Protein AF-A0A6J4THZ9-F1 (afdb_monomer_lite)

Radius of gyration: 35.31 Å; chains: 1; bounding box: 84×74×72 Å

Foldseek 3Di:
DDDDDDDDDDDDDDDDPPDDPPPPPPPDDPQDPQPDDDCLLLDLVNLVVVLVVVLVVVVVQQAAQCLVVVCVVVVHDRDPVSRRHGNCNVVVPDSVNSVVVSVVVSVVSNVVSVVVVVCSVVVSVVVRVVVVVVVVVVVPDPDPPDDDD

pLDDT: mean 72.69, std 16.81, range [36.38, 94.94]

Secondary structure (DSSP, 8-state):
----------------------------PPPPPP----GGGT-HHHHHHHHHHHHHHHHHHHT-B-HHHHHHHTT-PPPTTGGG-BHHHHH---HHHHHHHHHHHHHHHHHHHHHHHHHHHHHHHHHHHHHHHHHHHHHTSPPTT----

Organism: NCBI:txid158754

Structure (mmCIF, N/CA/C/O backbone):
data_AF-A0A6J4THZ9-F1
#
_entry.id   AF-A0A6J4THZ9-F1
#
loop_
_atom_site.group_PDB
_atom_site.id
_atom_site.type_symbol
_atom_site.label_atom_id
_atom_site.label_alt_id
_atom_site.label_comp_id
_atom_site.label_asym_id
_atom_site.label_entity_id
_atom_site.label_seq_id
_atom_site.pdbx_PDB_ins_code
_atom_site.Cartn_x
_atom_site.Cartn_y
_atom_site.Cartn_z
_atom_site.occupancy
_atom_site.B_iso_or_equiv
_atom_site.auth_seq_id
_atom_site.auth_comp_id
_atom_site.auth_asym_id
_atom_site.auth_atom_id
_atom_site.pdbx_PDB_model_num
ATOM 1 N N . MET A 1 1 ? 51.337 52.810 -33.928 1.00 36.81 1 MET A N 1
ATOM 2 C CA . MET A 1 1 ? 52.223 51.890 -33.181 1.00 36.81 1 MET A CA 1
ATOM 3 C C . MET A 1 1 ? 52.746 50.859 -34.167 1.00 36.81 1 MET A C 1
ATOM 5 O O . MET A 1 1 ? 51.969 50.376 -34.978 1.00 36.81 1 MET A O 1
ATOM 9 N N . ARG A 1 2 ? 54.067 50.670 -34.204 1.00 36.38 2 ARG A N 1
ATOM 10 C CA . ARG A 1 2 ? 54.809 49.953 -35.250 1.00 36.38 2 ARG A CA 1
ATOM 11 C C . ARG A 1 2 ? 55.003 48.484 -34.858 1.00 36.38 2 ARG A C 1
ATOM 13 O O . ARG A 1 2 ? 55.348 48.213 -33.714 1.00 36.38 2 ARG A O 1
ATOM 20 N N . LEU A 1 3 ? 54.806 47.585 -35.824 1.00 46.31 3 LEU A N 1
ATOM 21 C CA . LEU A 1 3 ? 55.308 46.205 -35.817 1.00 46.31 3 LEU A CA 1
ATOM 22 C C . LEU A 1 3 ? 56.843 46.201 -35.682 1.00 46.31 3 LEU A C 1
ATOM 24 O O . LEU A 1 3 ? 57.491 47.147 -36.140 1.00 46.31 3 LEU A O 1
ATOM 28 N N . PRO A 1 4 ? 57.430 45.114 -35.157 1.00 54.31 4 PRO A N 1
ATOM 29 C CA . PRO A 1 4 ? 58.198 44.291 -36.085 1.00 54.31 4 PRO A CA 1
ATOM 30 C C . PRO A 1 4 ? 58.064 42.779 -35.873 1.00 54.31 4 PRO A C 1
ATOM 32 O O . PRO A 1 4 ? 57.889 42.258 -34.776 1.00 54.31 4 PRO A O 1
ATOM 35 N N . LEU A 1 5 ? 58.190 42.115 -37.014 1.00 46.44 5 LEU A N 1
ATOM 36 C CA . LEU A 1 5 ? 58.203 40.692 -37.286 1.00 46.44 5 LEU A CA 1
ATOM 37 C C . LEU A 1 5 ? 59.664 40.314 -37.598 1.00 46.44 5 LEU A C 1
ATOM 39 O O . LEU A 1 5 ? 60.273 40.940 -38.461 1.00 46.44 5 LEU A O 1
ATOM 43 N N . VAL A 1 6 ? 60.216 39.323 -36.896 1.00 46.75 6 VAL A N 1
ATOM 44 C CA . VAL A 1 6 ? 61.491 38.628 -37.191 1.00 46.75 6 VAL A CA 1
ATOM 45 C C . VAL A 1 6 ? 61.243 37.167 -36.792 1.00 46.75 6 VAL A C 1
ATOM 47 O O . VAL A 1 6 ? 61.077 36.880 -35.615 1.00 46.75 6 VAL A O 1
ATOM 50 N N . ILE A 1 7 ? 60.796 36.290 -37.692 1.00 47.09 7 ILE A N 1
ATOM 51 C CA . ILE A 1 7 ? 61.547 35.487 -38.677 1.00 47.09 7 ILE A CA 1
ATOM 52 C C . ILE A 1 7 ? 62.666 34.620 -38.069 1.00 47.09 7 ILE A C 1
ATOM 54 O O . ILE A 1 7 ? 63.735 35.104 -37.725 1.00 47.09 7 ILE A O 1
ATOM 58 N N . ALA A 1 8 ? 62.375 33.314 -38.107 1.00 42.91 8 ALA A N 1
ATOM 59 C CA . ALA A 1 8 ? 63.251 32.164 -38.344 1.00 42.91 8 ALA A CA 1
ATOM 60 C C . ALA A 1 8 ? 64.270 31.732 -37.274 1.00 42.91 8 ALA A C 1
ATOM 62 O O . ALA A 1 8 ? 65.376 32.249 -37.185 1.00 42.91 8 ALA A O 1
ATOM 63 N N . ALA A 1 9 ? 63.969 30.589 -36.653 1.00 40.38 9 ALA A N 1
ATOM 64 C CA . ALA A 1 9 ? 64.942 29.507 -36.543 1.00 40.38 9 ALA A CA 1
ATOM 65 C C . ALA A 1 9 ? 64.224 28.172 -36.781 1.00 40.38 9 ALA A C 1
ATOM 67 O O . ALA A 1 9 ? 63.409 27.702 -35.992 1.00 40.38 9 ALA A O 1
ATOM 68 N N . LEU A 1 10 ? 64.506 27.634 -37.958 1.00 44.91 10 LEU A N 1
ATOM 69 C CA . LEU A 1 10 ? 64.090 26.358 -38.501 1.00 44.91 10 LEU A CA 1
ATOM 70 C C . LEU A 1 10 ? 65.121 25.312 -38.043 1.00 44.91 10 LEU A C 1
ATOM 72 O O . LEU A 1 10 ? 66.286 25.472 -38.385 1.00 44.91 10 LEU A O 1
ATOM 76 N N . ALA A 1 11 ? 64.725 24.281 -37.293 1.00 40.34 11 ALA A N 1
ATOM 77 C CA . ALA A 1 11 ? 65.426 22.987 -37.180 1.00 40.34 11 ALA A CA 1
ATOM 78 C C . ALA A 1 11 ? 64.633 22.096 -36.204 1.00 40.34 11 ALA A C 1
ATOM 80 O O . ALA A 1 11 ? 64.637 22.331 -35.005 1.00 40.34 11 ALA A O 1
ATOM 81 N N . ALA A 1 12 ? 63.739 21.237 -36.685 1.00 41.22 12 ALA A N 1
ATOM 82 C CA . ALA A 1 12 ? 64.025 19.904 -37.217 1.00 41.22 12 ALA A CA 1
ATOM 83 C C . ALA A 1 12 ? 63.916 18.826 -36.127 1.00 41.22 12 ALA A C 1
ATOM 85 O O . ALA A 1 12 ? 64.531 18.932 -35.073 1.00 41.22 12 ALA A O 1
ATOM 86 N N . THR A 1 13 ? 63.216 17.745 -36.496 1.00 42.78 13 THR A N 1
ATOM 87 C CA . THR A 1 13 ? 63.167 16.425 -35.836 1.00 42.78 13 THR A CA 1
ATOM 88 C C . THR A 1 13 ? 62.265 16.368 -34.584 1.00 42.78 13 THR A C 1
ATOM 90 O O . THR A 1 13 ? 62.334 17.232 -33.731 1.00 42.78 13 THR A O 1
ATOM 93 N N . ALA A 1 14 ? 61.344 15.425 -34.387 1.00 40.88 14 ALA A N 1
ATOM 94 C CA . ALA A 1 14 ? 61.079 14.164 -35.058 1.00 40.88 14 ALA A CA 1
ATOM 95 C C . ALA A 1 14 ? 59.650 13.673 -34.735 1.00 40.88 14 ALA A C 1
ATOM 97 O O . ALA A 1 14 ? 59.131 13.910 -33.650 1.00 40.88 14 ALA A O 1
ATOM 98 N N . ALA A 1 15 ? 59.097 12.907 -35.678 1.00 38.84 15 ALA A N 1
ATOM 99 C CA . ALA A 1 15 ? 58.194 11.779 -35.455 1.00 38.84 15 ALA A CA 1
ATOM 100 C C . ALA A 1 15 ? 56.813 12.057 -34.835 1.00 38.84 15 ALA A C 1
ATOM 102 O O . ALA A 1 15 ? 56.565 11.870 -33.648 1.00 38.84 15 ALA A O 1
ATOM 103 N N . SER A 1 16 ? 55.852 12.328 -35.714 1.00 47.38 16 SER A N 1
ATOM 104 C CA . SER A 1 16 ? 54.488 11.834 -35.537 1.00 47.38 16 SER A CA 1
ATOM 105 C C . SER A 1 16 ? 54.490 10.301 -35.632 1.00 47.38 16 SER A C 1
ATOM 107 O O . SER A 1 16 ? 54.905 9.783 -36.670 1.00 47.38 16 SER A O 1
ATOM 109 N N . PRO A 1 17 ? 53.951 9.548 -34.661 1.00 54.34 17 PRO A N 1
ATOM 110 C CA . PRO A 1 17 ? 53.304 8.293 -34.968 1.00 54.34 17 PRO A CA 1
ATOM 111 C C . PRO A 1 17 ? 51.830 8.616 -35.219 1.00 54.34 17 PRO A C 1
ATOM 113 O O . PRO A 1 17 ? 50.983 8.557 -34.333 1.00 54.34 17 PRO A O 1
ATOM 116 N N . ALA A 1 18 ? 51.530 8.996 -36.457 1.00 51.59 18 ALA A N 1
ATOM 117 C CA . ALA A 1 18 ? 50.259 8.618 -37.043 1.00 51.59 18 ALA A CA 1
ATOM 118 C C . ALA A 1 18 ? 50.463 7.190 -37.548 1.00 51.59 18 ALA A C 1
ATOM 120 O O . ALA A 1 18 ? 51.158 7.017 -38.540 1.00 51.59 18 ALA A O 1
ATOM 121 N N . LEU A 1 19 ? 49.960 6.195 -36.813 1.00 45.38 19 LEU A N 1
ATOM 122 C CA . LEU A 1 19 ? 49.557 4.862 -37.282 1.00 45.38 19 LEU A CA 1
ATOM 123 C C . LEU A 1 19 ? 49.113 4.039 -36.062 1.00 45.38 19 LEU A C 1
ATOM 125 O O . LEU A 1 19 ? 49.766 4.064 -35.026 1.00 45.38 19 LEU A O 1
ATOM 129 N N . ALA A 1 20 ? 48.013 3.302 -36.230 1.00 38.75 20 ALA A N 1
ATOM 130 C CA . ALA A 1 20 ? 47.393 2.372 -35.278 1.00 38.75 20 ALA A CA 1
ATOM 131 C C . ALA A 1 20 ? 46.280 2.912 -34.353 1.00 38.75 20 ALA A C 1
ATOM 133 O O . ALA A 1 20 ? 46.107 2.435 -33.236 1.00 38.75 20 ALA A O 1
ATOM 134 N N . GLN A 1 21 ? 45.382 3.763 -34.865 1.00 45.62 21 GLN A N 1
ATOM 135 C CA . GLN A 1 21 ? 43.957 3.536 -34.568 1.00 45.62 21 GLN A CA 1
ATOM 136 C C . GLN A 1 21 ? 43.502 2.318 -35.376 1.00 45.62 21 GLN A C 1
ATOM 138 O O . GLN A 1 21 ? 42.886 2.431 -36.433 1.00 45.62 21 GLN A O 1
ATOM 143 N N . GLN A 1 22 ? 43.864 1.133 -34.894 1.00 43.78 22 GLN A N 1
ATOM 144 C CA . GLN A 1 22 ? 43.267 -0.108 -35.352 1.00 43.78 22 GLN A CA 1
ATOM 145 C C . GLN A 1 22 ? 41.846 -0.113 -34.785 1.00 43.78 22 GLN A C 1
ATOM 147 O O . GLN A 1 22 ? 41.610 -0.519 -33.650 1.00 43.78 22 GLN A O 1
ATOM 152 N N . GLN A 1 23 ? 40.911 0.451 -35.553 1.00 46.38 23 GLN A N 1
ATOM 153 C CA . GLN A 1 23 ? 39.477 0.303 -35.340 1.00 46.38 23 GLN A CA 1
ATOM 154 C C . GLN A 1 23 ? 39.152 -1.190 -35.448 1.00 46.38 23 GLN A C 1
ATOM 156 O O . GLN A 1 23 ? 38.786 -1.694 -36.506 1.00 46.38 23 GLN A O 1
ATOM 161 N N . GLN A 1 24 ? 39.337 -1.924 -34.353 1.00 46.66 24 GLN A N 1
ATOM 162 C CA . GLN A 1 24 ? 38.738 -3.236 -34.184 1.00 46.66 24 GLN A CA 1
ATOM 163 C C . GLN A 1 24 ? 37.235 -2.999 -34.102 1.00 46.66 24 GLN A C 1
ATOM 165 O O . GLN A 1 24 ? 36.707 -2.595 -33.068 1.00 46.66 24 GLN A O 1
ATOM 170 N N . GLN A 1 25 ? 36.564 -3.184 -35.239 1.00 47.97 25 GLN A N 1
ATOM 171 C CA . GLN A 1 25 ? 35.122 -3.361 -35.285 1.00 47.97 25 GLN A CA 1
ATOM 172 C C . GLN A 1 25 ? 34.767 -4.424 -34.240 1.00 47.97 25 GLN A C 1
ATOM 174 O O . GLN A 1 25 ? 35.272 -5.548 -34.336 1.00 47.97 25 GLN A O 1
ATOM 179 N N . PRO A 1 26 ? 33.965 -4.092 -33.215 1.00 52.38 26 PRO A N 1
ATOM 180 C CA . PRO A 1 26 ? 33.537 -5.088 -32.257 1.00 52.38 26 PRO A CA 1
ATOM 181 C C . PRO A 1 26 ? 32.686 -6.109 -33.010 1.00 52.38 26 PRO A C 1
ATOM 183 O O . PRO A 1 26 ? 31.610 -5.794 -33.518 1.00 52.38 26 PRO A O 1
ATOM 186 N N . VAL A 1 27 ? 33.196 -7.336 -33.115 1.00 52.72 27 VAL A N 1
ATOM 187 C CA . VAL A 1 27 ? 32.392 -8.510 -33.452 1.00 52.72 27 VAL A CA 1
ATOM 188 C C . VAL A 1 27 ? 31.295 -8.596 -32.397 1.00 52.72 27 VAL A C 1
ATOM 190 O O . VAL A 1 27 ? 31.566 -8.834 -31.222 1.00 52.72 27 VAL A O 1
ATOM 193 N N . ALA A 1 28 ? 30.068 -8.291 -32.815 1.00 48.06 28 ALA A N 1
ATOM 194 C CA . ALA A 1 28 ? 28.895 -8.289 -31.961 1.00 48.06 28 ALA A CA 1
ATOM 195 C C . ALA A 1 28 ? 28.615 -9.720 -31.487 1.00 48.06 28 ALA A C 1
ATOM 197 O O . ALA A 1 28 ? 28.071 -10.537 -32.228 1.00 48.06 28 ALA A O 1
ATOM 198 N N . SER A 1 29 ? 28.980 -10.026 -30.244 1.00 54.59 29 SER A N 1
ATOM 199 C CA . SER A 1 29 ? 28.387 -11.158 -29.538 1.00 54.59 29 SER A CA 1
ATOM 200 C C . SER A 1 29 ? 26.877 -10.905 -29.430 1.00 54.59 29 SER A C 1
ATOM 202 O O . SER A 1 29 ? 26.486 -9.779 -29.107 1.00 54.59 29 SER A O 1
ATOM 204 N N . PRO A 1 30 ? 26.011 -11.894 -29.716 1.00 50.16 30 PRO A N 1
ATOM 205 C CA . PRO A 1 30 ? 24.570 -11.701 -29.632 1.00 50.16 30 PRO A CA 1
ATOM 206 C C . PRO A 1 30 ? 24.203 -11.280 -28.207 1.00 50.16 30 PRO A C 1
ATOM 208 O O . PRO A 1 30 ? 24.491 -11.988 -27.242 1.00 50.16 30 PRO A O 1
ATOM 211 N N . ALA A 1 31 ? 23.610 -10.091 -28.082 1.00 58.88 31 ALA A N 1
ATOM 212 C CA . ALA A 1 31 ? 23.150 -9.566 -26.807 1.00 58.88 31 ALA A CA 1
ATOM 213 C C . ALA A 1 31 ? 22.145 -10.553 -26.181 1.00 58.88 31 ALA A C 1
ATOM 215 O O . ALA A 1 31 ? 21.258 -11.035 -26.895 1.00 58.88 31 ALA A O 1
ATOM 216 N N . PRO A 1 32 ? 22.232 -10.844 -24.868 1.00 56.72 32 PRO A N 1
ATOM 217 C CA . PRO A 1 32 ? 21.173 -11.559 -24.171 1.00 56.72 32 PRO A CA 1
ATOM 218 C C . PRO A 1 32 ? 19.854 -10.819 -24.396 1.00 56.72 32 PRO A C 1
ATOM 220 O O . PRO A 1 32 ? 19.797 -9.594 -24.244 1.00 56.72 32 PRO A O 1
ATOM 223 N N . ALA A 1 33 ? 18.808 -11.547 -24.792 1.00 58.41 33 ALA A N 1
ATOM 224 C CA . ALA A 1 33 ? 17.485 -10.969 -24.982 1.00 58.41 33 ALA A CA 1
ATOM 225 C C . ALA A 1 33 ? 17.080 -10.218 -23.706 1.00 58.41 33 ALA A C 1
ATOM 227 O O . ALA A 1 33 ? 17.164 -10.766 -22.604 1.00 58.41 33 ALA A O 1
ATOM 228 N N . ALA A 1 34 ? 16.687 -8.949 -23.852 1.00 58.91 34 ALA A N 1
ATOM 229 C CA . ALA A 1 34 ? 16.207 -8.160 -22.727 1.00 58.91 34 ALA A CA 1
ATOM 230 C C . ALA A 1 34 ? 15.077 -8.935 -22.025 1.00 58.91 34 ALA A C 1
ATOM 232 O O . ALA A 1 34 ? 14.216 -9.472 -22.730 1.00 58.91 34 ALA A O 1
ATOM 233 N N . PRO A 1 35 ? 15.056 -9.004 -20.679 1.00 57.94 35 PRO A N 1
ATOM 234 C CA . PRO A 1 35 ? 13.950 -9.611 -19.957 1.00 57.94 35 PRO A CA 1
ATOM 235 C C . PRO A 1 35 ? 12.659 -8.923 -20.397 1.00 57.94 35 PRO A C 1
ATOM 237 O O . PRO A 1 35 ? 12.460 -7.732 -20.152 1.00 57.94 35 PRO A O 1
ATOM 240 N N . GLN A 1 36 ? 11.815 -9.655 -21.116 1.00 58.22 36 GLN A N 1
ATOM 241 C CA . GLN A 1 36 ? 10.495 -9.181 -21.489 1.00 58.22 36 GLN A CA 1
ATOM 242 C C . GLN A 1 36 ? 9.650 -9.277 -20.225 1.00 58.22 36 GLN A C 1
ATOM 244 O O . GLN A 1 36 ? 9.430 -10.371 -19.705 1.00 58.22 36 GLN A O 1
ATOM 249 N N . LEU A 1 37 ? 9.241 -8.127 -19.684 1.00 59.75 37 LEU A N 1
ATOM 250 C CA . LEU A 1 37 ? 8.240 -8.131 -18.628 1.00 59.75 37 LEU A CA 1
ATOM 251 C C . LEU A 1 37 ? 6.967 -8.791 -19.176 1.00 59.75 37 LEU A C 1
ATOM 253 O O . LEU A 1 37 ? 6.569 -8.467 -20.299 1.00 59.75 37 LEU A O 1
ATOM 257 N N . PRO A 1 38 ? 6.323 -9.668 -18.391 1.00 67.69 38 PRO A N 1
ATOM 258 C CA . PRO A 1 38 ? 5.008 -10.182 -18.722 1.00 67.69 38 PRO A CA 1
ATOM 259 C C . PRO A 1 38 ? 4.055 -9.007 -19.010 1.00 67.69 38 PRO A C 1
ATOM 261 O O . PRO A 1 38 ? 3.990 -8.076 -18.194 1.00 67.69 38 PRO A O 1
ATOM 264 N N . PRO A 1 39 ? 3.352 -8.991 -20.157 1.00 68.88 39 PRO A N 1
ATOM 265 C CA . PRO A 1 39 ? 2.461 -7.891 -20.529 1.00 68.88 39 PRO A CA 1
ATOM 266 C C . PRO A 1 39 ? 1.369 -7.646 -19.479 1.00 68.88 39 PRO A C 1
ATOM 268 O O . PRO A 1 39 ? 0.898 -6.518 -19.325 1.00 68.88 39 PRO A O 1
ATOM 271 N N . GLU A 1 40 ? 1.033 -8.671 -18.697 1.00 69.56 40 GLU A N 1
ATOM 272 C CA . GLU A 1 40 ? 0.071 -8.635 -17.599 1.00 69.56 40 GLU A CA 1
ATOM 273 C C . GLU A 1 40 ? 0.459 -7.618 -16.519 1.00 69.56 40 GLU A C 1
ATOM 275 O O . GLU A 1 40 ? -0.426 -7.021 -15.913 1.00 69.56 40 GLU A O 1
ATOM 280 N N . LEU A 1 41 ? 1.759 -7.365 -16.305 1.00 64.19 41 LEU A N 1
ATOM 281 C CA . LEU A 1 41 ? 2.251 -6.380 -15.328 1.00 64.19 41 LEU A CA 1
ATOM 282 C C . LEU A 1 41 ? 2.121 -4.930 -15.814 1.00 64.19 41 LEU A C 1
ATOM 284 O O . LEU A 1 41 ? 2.315 -3.993 -15.040 1.00 64.19 41 LEU A O 1
ATOM 288 N N . THR A 1 42 ? 1.797 -4.743 -17.091 1.00 69.19 42 THR A N 1
ATOM 289 C CA . THR A 1 42 ? 1.551 -3.432 -17.705 1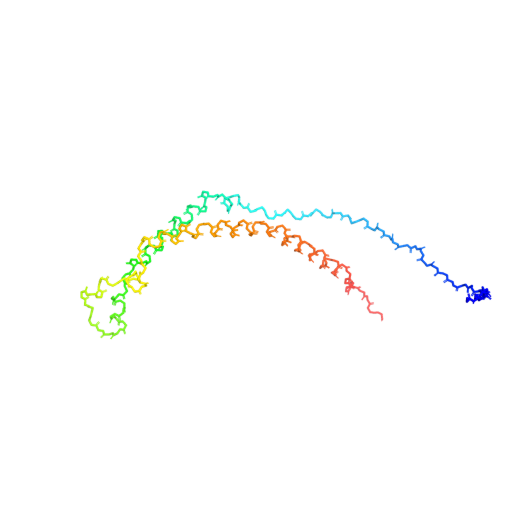.00 69.19 42 THR A CA 1
ATOM 290 C C . THR A 1 42 ? 0.096 -3.226 -18.114 1.00 69.19 42 THR A C 1
ATOM 292 O O . THR A 1 42 ? -0.267 -2.124 -18.525 1.00 69.19 42 THR A O 1
ATOM 295 N N . ASP A 1 43 ? -0.739 -4.262 -17.990 1.00 77.44 43 ASP A N 1
ATOM 296 C CA . ASP A 1 43 ? -2.158 -4.188 -18.317 1.00 77.44 43 ASP A CA 1
ATOM 297 C C . ASP A 1 43 ? -2.910 -3.407 -17.219 1.00 77.44 43 ASP A C 1
ATOM 299 O O . ASP A 1 43 ? -2.891 -3.816 -16.050 1.00 77.44 43 ASP A O 1
ATOM 303 N N . PRO A 1 44 ? -3.600 -2.298 -17.559 1.00 72.19 44 PRO A N 1
ATOM 304 C CA . PRO A 1 44 ? -4.408 -1.550 -16.599 1.00 72.19 44 PRO A CA 1
ATOM 305 C C . PRO A 1 44 ? -5.464 -2.416 -15.899 1.00 72.19 44 PRO A C 1
ATOM 307 O O . PRO A 1 44 ? -5.752 -2.183 -14.728 1.00 72.19 44 PRO A O 1
ATOM 310 N N . ARG A 1 45 ? -5.999 -3.451 -16.559 1.00 82.19 45 ARG A N 1
ATOM 311 C CA . ARG A 1 45 ? -7.001 -4.346 -15.956 1.00 82.19 45 ARG A CA 1
ATOM 312 C C . ARG A 1 45 ? -6.424 -5.178 -14.816 1.00 82.19 45 ARG A C 1
ATOM 314 O O . ARG A 1 45 ? -7.095 -5.380 -13.805 1.00 82.19 45 ARG A O 1
ATOM 321 N N . THR A 1 46 ? -5.187 -5.647 -14.962 1.00 79.62 46 THR A N 1
ATOM 322 C CA . THR A 1 46 ? -4.493 -6.399 -13.911 1.00 79.62 46 THR A CA 1
ATOM 323 C C . THR A 1 46 ? -4.199 -5.500 -12.716 1.00 79.62 46 THR A C 1
ATOM 325 O O . THR A 1 46 ? -4.391 -5.916 -11.575 1.00 79.62 46 THR A O 1
ATOM 328 N N . LEU A 1 47 ? -3.791 -4.251 -12.967 1.00 76.56 47 LEU A N 1
ATOM 329 C CA . LEU A 1 47 ? -3.553 -3.259 -11.916 1.00 76.56 47 LEU A CA 1
ATOM 330 C C . LEU A 1 47 ? -4.840 -2.912 -11.153 1.00 76.56 47 LEU A C 1
ATOM 332 O O . LEU A 1 47 ? -4.819 -2.847 -9.923 1.00 76.56 47 LEU A O 1
ATOM 336 N N . ASP A 1 48 ? -5.966 -2.767 -11.854 1.00 79.31 48 ASP A N 1
ATOM 337 C CA . ASP A 1 48 ? -7.275 -2.557 -11.229 1.00 79.31 48 ASP A CA 1
ATOM 338 C C . ASP A 1 48 ? -7.692 -3.744 -10.357 1.00 79.31 48 ASP A C 1
ATOM 340 O O . ASP A 1 48 ? -8.136 -3.554 -9.221 1.00 79.31 48 ASP A O 1
ATOM 344 N N . ALA A 1 49 ? -7.514 -4.972 -10.853 1.00 82.38 49 ALA A N 1
ATOM 345 C CA . ALA A 1 49 ? -7.797 -6.180 -10.085 1.00 82.38 49 ALA A CA 1
ATOM 346 C C . ALA A 1 49 ? -6.943 -6.250 -8.808 1.00 82.38 49 ALA A C 1
ATOM 348 O O . ALA A 1 49 ? -7.465 -6.553 -7.734 1.00 82.38 49 ALA A O 1
ATOM 349 N N . LEU A 1 50 ? -5.658 -5.899 -8.902 1.00 79.62 50 LEU A N 1
ATOM 350 C CA . LEU A 1 50 ? -4.744 -5.835 -7.761 1.00 79.62 50 LEU A CA 1
ATOM 351 C C . LEU A 1 50 ? -5.188 -4.794 -6.731 1.00 79.62 50 LEU A C 1
ATOM 353 O O . LEU A 1 50 ? -5.221 -5.089 -5.538 1.00 79.62 50 LEU A O 1
ATOM 357 N N . GLY A 1 51 ? -5.582 -3.603 -7.190 1.00 79.25 51 GLY A N 1
ATOM 358 C CA . GLY A 1 51 ? -6.129 -2.560 -6.325 1.00 79.25 51 GLY A CA 1
ATOM 359 C C . GLY A 1 51 ? -7.404 -3.011 -5.610 1.00 79.25 51 GLY A C 1
ATOM 360 O O . GLY A 1 51 ? -7.551 -2.786 -4.411 1.00 79.25 51 GLY A O 1
ATOM 361 N N . ASN A 1 52 ? -8.295 -3.718 -6.309 1.00 83.88 52 ASN A N 1
ATOM 362 C CA . ASN A 1 52 ? -9.528 -4.241 -5.719 1.00 83.88 52 ASN A CA 1
ATOM 363 C C . ASN A 1 52 ? -9.243 -5.311 -4.654 1.00 83.88 52 ASN A C 1
ATOM 365 O O . ASN A 1 52 ? -9.823 -5.267 -3.570 1.00 83.88 52 ASN A O 1
ATOM 369 N N . VAL A 1 53 ? -8.320 -6.241 -4.926 1.00 85.75 53 VAL A N 1
ATOM 370 C CA . VAL A 1 53 ? -7.890 -7.251 -3.944 1.00 85.75 53 VAL A CA 1
ATOM 371 C C . VAL A 1 53 ? -7.257 -6.581 -2.726 1.00 85.75 53 VAL A C 1
ATOM 373 O O . VAL A 1 53 ? -7.621 -6.901 -1.595 1.00 85.75 53 VAL A O 1
ATOM 376 N N . ALA A 1 54 ? -6.362 -5.613 -2.940 1.00 82.81 54 ALA A N 1
ATOM 377 C CA . ALA A 1 54 ? -5.745 -4.852 -1.860 1.00 82.81 54 ALA A CA 1
ATOM 378 C C . ALA A 1 54 ? -6.793 -4.117 -1.007 1.00 82.81 54 ALA A C 1
ATOM 380 O O . ALA A 1 54 ? -6.710 -4.151 0.219 1.00 82.81 54 ALA A O 1
ATOM 381 N N . GLY A 1 55 ? -7.815 -3.527 -1.635 1.00 84.38 55 GLY A N 1
ATOM 382 C CA . GLY A 1 55 ? -8.928 -2.887 -0.933 1.00 84.38 55 GLY A CA 1
ATOM 383 C C . GLY A 1 55 ? -9.728 -3.859 -0.063 1.00 84.38 55 GLY A C 1
ATOM 384 O O . GLY A 1 55 ? -10.034 -3.547 1.089 1.00 84.38 55 GLY A O 1
ATOM 385 N N . VAL A 1 56 ? -10.015 -5.065 -0.565 1.00 87.81 56 VAL A N 1
ATOM 386 C CA . VAL A 1 56 ? -10.706 -6.112 0.209 1.00 87.81 56 VAL A CA 1
ATOM 387 C C . VAL A 1 56 ? -9.868 -6.553 1.410 1.00 87.81 56 VAL A C 1
ATOM 389 O O . VAL A 1 56 ? -10.392 -6.638 2.521 1.00 87.81 56 VAL A O 1
ATOM 392 N N . LEU A 1 57 ? -8.569 -6.786 1.211 1.00 86.88 57 LEU A N 1
ATOM 393 C CA . LEU A 1 57 ? -7.656 -7.170 2.290 1.00 86.88 57 LEU A CA 1
ATOM 394 C C . LEU A 1 57 ? -7.545 -6.070 3.349 1.00 86.88 57 LEU A C 1
ATOM 396 O O . LEU A 1 57 ? -7.672 -6.347 4.539 1.00 86.88 57 LEU A O 1
ATOM 400 N N . ALA A 1 58 ? -7.376 -4.817 2.930 1.00 85.06 58 ALA A N 1
ATOM 401 C CA . ALA A 1 58 ? -7.306 -3.687 3.845 1.00 85.06 58 ALA A CA 1
ATOM 402 C C . ALA A 1 58 ? -8.605 -3.527 4.651 1.00 85.06 58 ALA A C 1
ATOM 404 O O . ALA A 1 58 ? -8.559 -3.319 5.862 1.00 85.06 58 ALA A O 1
ATOM 405 N N . ARG A 1 59 ? -9.772 -3.712 4.020 1.00 87.38 59 ARG A N 1
ATOM 406 C CA . ARG A 1 59 ? -11.060 -3.685 4.725 1.00 87.38 59 ARG A CA 1
ATOM 407 C C . ARG A 1 59 ? -11.169 -4.814 5.750 1.00 87.38 59 ARG A C 1
ATOM 409 O O . ARG A 1 59 ? -11.636 -4.566 6.858 1.00 87.38 59 ARG A O 1
ATOM 416 N N . ALA A 1 60 ? -10.715 -6.020 5.410 1.00 89.12 60 ALA A N 1
ATOM 417 C CA . ALA A 1 60 ? -10.698 -7.144 6.343 1.00 89.12 60 ALA A CA 1
ATOM 418 C C . ALA A 1 60 ? -9.814 -6.852 7.570 1.00 89.12 60 ALA A C 1
ATOM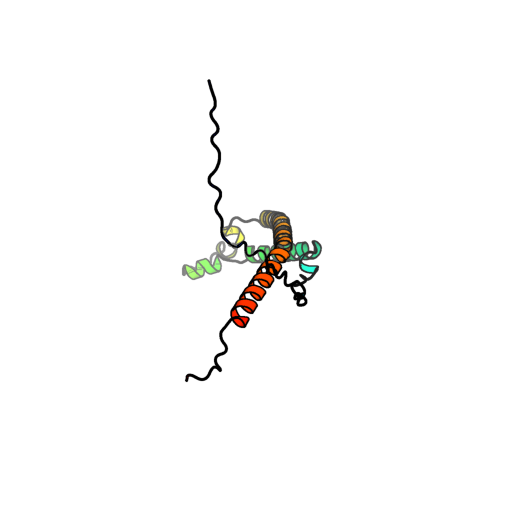 420 O O . ALA A 1 60 ? -10.227 -7.110 8.700 1.00 89.12 60 ALA A O 1
ATOM 421 N N . LEU A 1 61 ? -8.642 -6.242 7.365 1.00 89.12 61 LEU A N 1
ATOM 422 C CA . LEU A 1 61 ? -7.753 -5.835 8.457 1.00 89.12 61 LEU A CA 1
ATOM 423 C C . LEU A 1 61 ? -8.391 -4.776 9.362 1.00 89.12 61 LEU A C 1
ATOM 425 O O . LEU A 1 61 ? -8.302 -4.883 10.581 1.00 89.12 61 LEU A O 1
ATOM 429 N N . LEU A 1 62 ? -9.089 -3.794 8.785 1.00 89.62 62 LEU A N 1
ATOM 430 C CA . LEU A 1 62 ? -9.796 -2.767 9.554 1.00 89.62 62 LEU A CA 1
ATOM 431 C C . LEU A 1 62 ? -10.906 -3.344 10.448 1.00 89.62 62 LEU A C 1
ATOM 433 O O . LEU A 1 62 ? -11.196 -2.781 11.502 1.00 89.62 62 LEU A O 1
ATOM 437 N N . THR A 1 63 ? -11.502 -4.474 10.063 1.00 89.69 63 THR A N 1
ATOM 438 C CA . THR A 1 63 ? -12.547 -5.148 10.851 1.00 89.69 63 THR A CA 1
ATOM 439 C C . THR A 1 63 ? -12.021 -6.072 11.948 1.00 89.69 63 THR A C 1
ATOM 441 O O . THR A 1 63 ? -12.827 -6.635 12.688 1.00 89.69 63 THR A O 1
ATOM 444 N N . LEU A 1 64 ? -10.701 -6.247 12.076 1.00 90.62 64 LEU A N 1
ATOM 445 C CA . LEU A 1 64 ? -10.142 -7.115 13.110 1.00 90.62 64 LEU A CA 1
ATOM 446 C C . LEU A 1 64 ? -10.451 -6.556 14.511 1.00 90.62 64 LEU A C 1
ATOM 448 O O . LEU A 1 64 ? -10.173 -5.377 14.759 1.00 90.62 64 LEU A O 1
ATOM 452 N N . PRO A 1 65 ? -11.013 -7.372 15.424 1.00 90.06 65 PRO A N 1
ATOM 453 C CA . PRO A 1 65 ? -11.255 -6.962 16.799 1.00 90.06 65 PRO A CA 1
ATOM 454 C C . PRO A 1 65 ? -9.925 -6.877 17.550 1.00 90.06 65 PRO A C 1
ATOM 456 O O . PRO A 1 65 ? -9.155 -7.836 17.575 1.00 90.06 65 PRO A O 1
ATOM 459 N N . VAL A 1 66 ? -9.657 -5.726 18.162 1.00 93.56 66 VAL A N 1
ATOM 460 C CA . VAL A 1 66 ? -8.409 -5.479 18.910 1.00 93.56 66 VAL A CA 1
ATOM 461 C C . VAL A 1 66 ? -8.643 -5.281 20.399 1.00 93.56 66 VAL A C 1
ATOM 463 O O . VAL A 1 66 ? -7.750 -5.574 21.186 1.00 93.56 66 VAL A O 1
ATOM 466 N N . GLY A 1 67 ? -9.848 -4.884 20.818 1.00 91.56 67 GLY A N 1
ATOM 467 C CA . GLY A 1 67 ? -10.107 -4.614 22.236 1.00 91.56 67 GLY A CA 1
ATOM 468 C C . GLY A 1 67 ? -10.010 -5.851 23.126 1.00 91.56 67 GLY A C 1
ATOM 469 O O . GLY A 1 67 ? -9.561 -5.752 24.263 1.00 91.56 67 GLY A O 1
ATOM 470 N N . GLU A 1 68 ? -10.365 -7.038 22.626 1.00 91.06 68 GLU A N 1
ATOM 471 C CA . GLU A 1 68 ? -10.179 -8.279 23.395 1.00 91.06 68 GLU A CA 1
ATOM 472 C C . GLU A 1 68 ? -8.693 -8.601 23.604 1.00 91.06 68 GLU A C 1
ATOM 474 O O . GLU A 1 68 ? -8.299 -9.061 24.676 1.00 91.06 68 GLU A O 1
ATOM 479 N N . VAL A 1 69 ? -7.864 -8.313 22.594 1.00 91.62 69 VAL A N 1
ATOM 480 C CA . VAL A 1 69 ? -6.409 -8.499 22.653 1.00 91.62 69 VAL A CA 1
ATOM 481 C C . VAL A 1 69 ? -5.790 -7.515 23.645 1.00 91.62 69 VAL A C 1
ATOM 483 O O . VAL A 1 69 ? -4.964 -7.910 24.463 1.00 91.62 69 VAL A O 1
ATOM 486 N N . GLU A 1 70 ? -6.224 -6.256 23.625 1.00 90.56 70 GLU A N 1
ATOM 487 C CA . GLU A 1 70 ? -5.790 -5.231 24.581 1.00 90.56 70 GLU A CA 1
ATOM 488 C C . GLU A 1 70 ? -6.189 -5.572 26.019 1.00 90.56 70 GLU A C 1
ATOM 490 O O . GLU A 1 70 ? -5.349 -5.538 26.914 1.00 90.56 70 GLU A O 1
ATOM 495 N N . ALA A 1 71 ? -7.440 -5.977 26.255 1.00 92.62 71 ALA A N 1
ATOM 496 C CA . ALA A 1 71 ? -7.899 -6.360 27.588 1.00 92.62 71 ALA A CA 1
ATOM 497 C C . ALA A 1 71 ? -7.121 -7.569 28.142 1.00 92.62 71 ALA A C 1
ATOM 499 O O . ALA A 1 71 ? -6.787 -7.601 29.330 1.00 92.62 71 ALA A O 1
ATOM 500 N N . ALA A 1 72 ? -6.782 -8.536 27.280 1.00 91.62 72 ALA A N 1
ATOM 501 C CA . ALA A 1 72 ? -5.936 -9.669 27.644 1.00 91.62 72 ALA A CA 1
ATOM 502 C C . ALA A 1 72 ? -4.497 -9.238 27.980 1.00 91.62 72 ALA A C 1
ATOM 504 O O . ALA A 1 72 ? -3.933 -9.722 28.961 1.00 91.62 72 ALA A O 1
ATOM 505 N N . LEU A 1 73 ? -3.918 -8.310 27.208 1.00 93.88 73 LEU A N 1
ATOM 506 C CA . LEU A 1 73 ? -2.596 -7.733 27.481 1.00 93.88 73 LEU A CA 1
ATOM 507 C C . LEU A 1 73 ? -2.563 -6.958 28.806 1.00 93.88 73 LEU A C 1
ATOM 509 O O . LEU A 1 73 ? -1.584 -7.038 29.544 1.00 93.88 73 LEU A O 1
ATOM 513 N N . GLU A 1 74 ? -3.640 -6.246 29.129 1.00 94.25 74 GLU A N 1
ATOM 514 C CA . GLU A 1 74 ? -3.801 -5.481 30.372 1.00 94.25 74 GLU A CA 1
ATOM 515 C C . GLU A 1 74 ? -4.211 -6.345 31.578 1.00 94.25 74 GLU A C 1
ATOM 517 O O . GLU A 1 74 ? -4.346 -5.833 32.690 1.00 94.25 74 GLU A O 1
ATOM 522 N N . ASN A 1 75 ? -4.404 -7.654 31.383 1.00 94.75 75 ASN A N 1
ATOM 523 C CA . ASN A 1 75 ? -4.865 -8.596 32.404 1.00 94.75 75 ASN 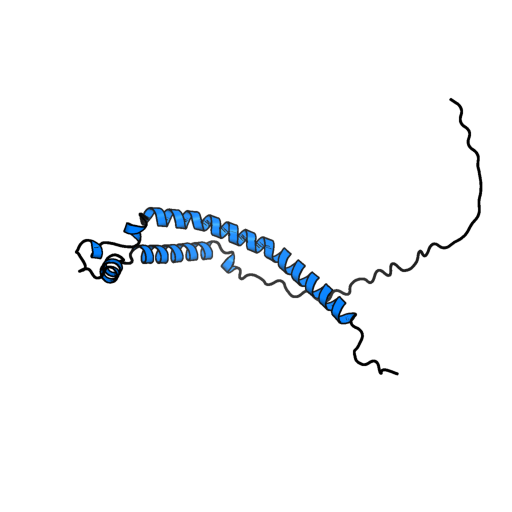A CA 1
ATOM 524 C C . ASN A 1 75 ? -6.169 -8.148 33.101 1.00 94.75 75 ASN A C 1
ATOM 526 O O . ASN A 1 75 ? -6.344 -8.320 34.312 1.00 94.75 75 ASN A O 1
ATOM 530 N N . ARG A 1 76 ? -7.093 -7.559 32.331 1.00 94.94 76 ARG A N 1
ATOM 531 C CA . ARG A 1 76 ? -8.412 -7.112 32.798 1.00 94.94 76 ARG A CA 1
ATOM 532 C C . ARG A 1 76 ? -9.537 -7.910 32.126 1.00 94.94 76 ARG A C 1
ATOM 534 O O . ARG A 1 76 ? -9.353 -8.434 31.029 1.00 94.94 76 ARG A O 1
ATOM 541 N N . PRO A 1 77 ? -10.726 -8.019 32.748 1.00 92.88 77 PRO A N 1
ATOM 542 C CA . PRO A 1 77 ? -11.862 -8.668 32.103 1.00 92.88 77 PRO A CA 1
ATOM 543 C C . PRO A 1 77 ? -12.306 -7.897 30.850 1.00 92.88 77 PRO A C 1
ATOM 545 O O . PRO A 1 77 ? -12.406 -6.669 30.865 1.00 92.88 77 PRO A O 1
ATOM 548 N N . VAL A 1 78 ? -12.616 -8.637 29.782 1.00 94.19 78 VAL A N 1
ATOM 549 C CA . VAL A 1 78 ? -13.133 -8.093 28.516 1.00 94.19 78 VAL A CA 1
ATOM 550 C C . VAL A 1 78 ? -14.521 -7.487 28.731 1.00 94.19 78 VAL A C 1
ATOM 552 O O . VAL A 1 78 ? -15.460 -8.173 29.151 1.00 94.19 78 VAL A O 1
ATOM 555 N N . THR A 1 79 ? -14.679 -6.210 28.390 1.00 93.44 79 THR A N 1
ATOM 556 C CA . THR A 1 79 ? -15.951 -5.482 28.491 1.00 93.44 79 THR A CA 1
ATOM 557 C C . THR A 1 79 ? -16.753 -5.540 27.187 1.00 93.44 79 THR A C 1
ATOM 559 O O . THR A 1 79 ? -16.276 -6.001 26.153 1.00 93.44 79 THR A O 1
ATOM 562 N N . ALA A 1 80 ? -18.008 -5.079 27.209 1.00 92.31 80 ALA A N 1
ATOM 563 C CA . ALA A 1 80 ? -18.826 -4.981 25.995 1.00 92.31 80 ALA A CA 1
ATOM 564 C C . ALA A 1 80 ? -18.293 -3.939 24.992 1.00 92.31 80 ALA A C 1
ATOM 566 O O . ALA A 1 80 ? -18.586 -4.040 23.801 1.00 92.31 80 ALA A O 1
ATOM 567 N N . GLU A 1 81 ? -17.535 -2.951 25.470 1.00 91.25 81 GLU A N 1
ATOM 568 C CA . GLU A 1 81 ? -16.894 -1.932 24.641 1.00 91.25 81 GLU A CA 1
ATOM 569 C C . GLU A 1 81 ? -15.690 -2.513 23.892 1.00 91.25 81 GLU A C 1
ATOM 571 O O . GLU A 1 81 ? -15.603 -2.372 22.674 1.00 91.25 81 GLU A O 1
ATOM 576 N N . ASP A 1 82 ? -14.853 -3.295 24.582 1.00 90.62 82 ASP A N 1
ATOM 577 C CA . ASP A 1 82 ? -13.684 -3.970 23.997 1.00 90.62 82 ASP A CA 1
ATOM 578 C C . ASP A 1 82 ? -14.061 -4.881 22.820 1.00 90.62 82 ASP A C 1
ATOM 580 O O . ASP A 1 82 ? -13.377 -4.914 21.800 1.00 90.62 82 ASP A O 1
ATOM 584 N N . ARG A 1 83 ? -15.208 -5.568 22.912 1.00 89.62 83 ARG A N 1
ATOM 585 C CA . ARG A 1 83 ? -15.713 -6.440 21.832 1.00 89.62 83 ARG A CA 1
ATOM 586 C C . ARG A 1 83 ? -16.133 -5.683 20.575 1.00 89.62 83 ARG A C 1
ATOM 588 O O . ARG A 1 83 ? -16.262 -6.279 19.511 1.00 89.62 83 ARG A O 1
ATOM 595 N N . ARG A 1 84 ? -16.417 -4.384 20.692 1.00 91.38 84 ARG A N 1
ATOM 596 C CA . ARG A 1 84 ? -16.780 -3.515 19.560 1.00 91.38 84 ARG A CA 1
ATOM 597 C C . ARG A 1 84 ? -15.568 -2.782 18.991 1.00 91.38 84 ARG A C 1
ATOM 599 O O . ARG A 1 84 ? -15.676 -2.176 17.926 1.00 91.38 84 ARG A O 1
ATOM 606 N N . LYS A 1 85 ? -14.436 -2.831 19.693 1.00 92.00 85 LYS A N 1
ATOM 607 C CA . LYS A 1 85 ? -13.209 -2.128 19.344 1.00 92.00 85 LYS A CA 1
ATOM 608 C C . LYS A 1 85 ? -12.464 -2.877 18.240 1.00 92.00 85 LYS A C 1
ATOM 610 O O . LYS A 1 85 ? -12.122 -4.052 18.381 1.00 92.00 85 LYS A O 1
ATOM 615 N N . THR A 1 86 ? -12.211 -2.189 17.134 1.00 92.31 86 THR A N 1
ATOM 616 C CA . THR A 1 86 ? -11.566 -2.738 15.932 1.00 92.31 86 THR A CA 1
ATOM 617 C C . THR A 1 86 ? -10.368 -1.888 15.521 1.00 92.31 86 THR A C 1
ATOM 619 O O . THR A 1 86 ? -10.211 -0.757 15.977 1.00 92.31 86 THR A O 1
ATOM 622 N N . VAL A 1 87 ? -9.529 -2.396 14.618 1.00 90.06 87 VAL A N 1
ATOM 623 C CA . VAL A 1 87 ? -8.429 -1.597 14.042 1.00 90.06 87 VAL A CA 1
ATOM 624 C C . VAL A 1 87 ? -8.956 -0.296 13.416 1.00 90.06 87 VAL A C 1
ATOM 626 O O . VAL A 1 87 ? -8.323 0.753 13.539 1.00 90.06 87 VAL A O 1
ATOM 629 N N . ALA A 1 88 ? -10.137 -0.331 12.789 1.00 88.88 88 ALA A N 1
ATOM 630 C CA . ALA A 1 88 ? -10.794 0.857 12.244 1.00 88.88 88 ALA A CA 1
ATOM 631 C C . ALA A 1 88 ? -11.079 1.924 13.307 1.00 88.88 88 ALA A C 1
ATOM 633 O 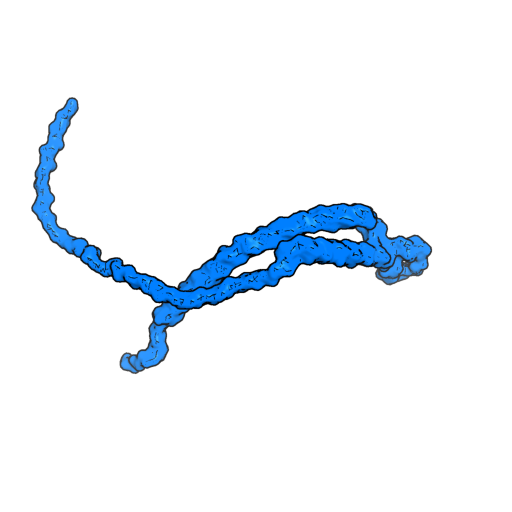O . ALA A 1 88 ? -10.848 3.106 13.061 1.00 88.88 88 ALA A O 1
ATOM 634 N N . SER A 1 89 ? -11.567 1.525 14.488 1.00 87.38 89 SER A N 1
ATOM 635 C CA . SER A 1 89 ? -11.861 2.485 15.558 1.00 87.38 89 SER A CA 1
ATOM 636 C C . SER A 1 89 ? -10.591 3.104 16.139 1.00 87.38 89 SER A C 1
ATOM 638 O O . SER A 1 89 ? -10.605 4.289 16.447 1.00 87.38 89 SER A O 1
ATOM 640 N N . GLU A 1 90 ? -9.493 2.346 16.212 1.00 88.62 90 GLU A N 1
ATOM 641 C CA . GLU A 1 90 ? -8.208 2.850 16.724 1.00 88.62 90 GLU A CA 1
ATOM 642 C C . GLU A 1 90 ? -7.499 3.791 15.762 1.00 88.62 90 GLU A C 1
ATOM 644 O O . GLU A 1 90 ? -6.922 4.800 16.156 1.00 88.62 90 GLU A O 1
ATOM 649 N N . THR A 1 91 ? -7.540 3.465 14.476 1.00 86.81 91 THR A N 1
ATOM 650 C CA . THR A 1 91 ? -6.896 4.280 13.441 1.00 86.81 91 THR A CA 1
ATOM 651 C C . THR A 1 91 ? -7.750 5.477 13.026 1.00 86.81 91 THR A C 1
ATOM 653 O O . THR A 1 91 ? -7.275 6.338 12.288 1.00 86.81 91 THR A O 1
ATOM 656 N N . GLY A 1 92 ? -9.019 5.524 13.450 1.00 85.88 92 GLY A N 1
ATOM 657 C CA . GLY A 1 92 ? -10.013 6.485 12.969 1.00 85.88 92 GLY A CA 1
ATOM 658 C C . GLY A 1 92 ? -10.358 6.317 11.485 1.00 85.88 92 GLY A C 1
ATOM 659 O O . GLY A 1 92 ? -11.113 7.120 10.936 1.00 85.88 92 GLY A O 1
ATOM 660 N N . MET A 1 93 ? -9.819 5.287 10.825 1.00 84.56 93 MET A N 1
ATOM 661 C CA . MET A 1 93 ? -9.969 5.083 9.393 1.00 84.56 93 MET A CA 1
ATOM 662 C C . MET A 1 93 ? -11.332 4.475 9.094 1.00 84.56 93 MET A C 1
ATOM 664 O O . MET A 1 93 ? -11.636 3.344 9.482 1.00 84.56 93 MET A O 1
ATOM 668 N N . ASN A 1 94 ? -12.155 5.212 8.349 1.00 84.81 94 ASN A N 1
ATOM 669 C CA . ASN A 1 94 ? -13.440 4.691 7.906 1.00 84.81 94 ASN A CA 1
ATOM 670 C C . ASN A 1 94 ? -13.325 3.950 6.553 1.00 84.81 94 ASN A C 1
ATOM 672 O O . ASN A 1 94 ? -12.443 4.248 5.742 1.00 84.81 94 ASN A O 1
ATOM 676 N N . PRO A 1 95 ? -14.246 3.014 6.249 1.00 77.94 95 PRO A N 1
ATOM 677 C CA . PRO A 1 95 ? -14.201 2.251 5.000 1.00 77.94 95 PRO A CA 1
ATOM 678 C C . PRO A 1 95 ? -14.268 3.112 3.730 1.00 77.94 95 PRO A C 1
ATOM 680 O O . PRO A 1 95 ? -13.702 2.737 2.712 1.00 77.94 95 PRO A O 1
ATOM 683 N N . ARG A 1 96 ? -14.942 4.270 3.774 1.00 84.19 96 ARG A N 1
ATOM 684 C CA . ARG A 1 96 ? -15.081 5.159 2.606 1.00 84.19 96 ARG A CA 1
ATOM 685 C C . ARG A 1 96 ? -13.792 5.920 2.311 1.00 84.19 96 ARG A C 1
ATOM 687 O O . ARG A 1 96 ? -13.524 6.236 1.158 1.00 84.19 96 ARG A O 1
ATOM 694 N N . GLU A 1 97 ? -13.030 6.266 3.339 1.00 85.81 97 GLU A N 1
ATOM 695 C CA . GLU A 1 97 ? -11.706 6.868 3.214 1.00 85.81 97 GLU A CA 1
ATOM 696 C C . GLU A 1 97 ? -10.712 5.859 2.674 1.00 85.81 97 GLU A C 1
ATOM 698 O O . GLU A 1 97 ? -10.009 6.191 1.726 1.00 85.81 97 GLU A O 1
ATOM 703 N N . LEU A 1 98 ? -10.738 4.623 3.182 1.00 84.19 98 LEU A N 1
ATOM 704 C CA . LEU A 1 98 ? -9.941 3.536 2.627 1.00 84.19 98 LEU A CA 1
ATOM 705 C C . LEU A 1 98 ? -10.227 3.343 1.131 1.00 84.19 98 LEU A C 1
ATOM 707 O O . LEU A 1 98 ? -9.288 3.298 0.343 1.00 84.19 98 LEU A O 1
ATOM 711 N N . ASP A 1 99 ? -11.502 3.294 0.725 1.00 83.50 99 ASP A N 1
ATOM 712 C CA . ASP A 1 99 ? -11.869 3.148 -0.689 1.00 83.50 99 ASP A CA 1
ATOM 713 C C . ASP A 1 99 ? -11.278 4.297 -1.536 1.00 83.50 99 ASP A C 1
ATOM 715 O O . ASP A 1 99 ? -10.695 4.066 -2.593 1.00 83.50 99 ASP A O 1
ATOM 719 N N . ARG A 1 100 ? -11.347 5.547 -1.052 1.00 86.50 100 ARG A N 1
ATOM 720 C CA . ARG A 1 100 ? -10.737 6.701 -1.743 1.00 86.50 100 ARG A CA 1
ATOM 721 C C . ARG A 1 100 ? -9.214 6.611 -1.799 1.00 86.50 100 ARG A C 1
ATOM 723 O O . ARG A 1 100 ? -8.628 7.044 -2.788 1.00 86.50 100 ARG A O 1
ATOM 730 N N . GLU A 1 101 ? -8.580 6.112 -0.745 1.00 83.81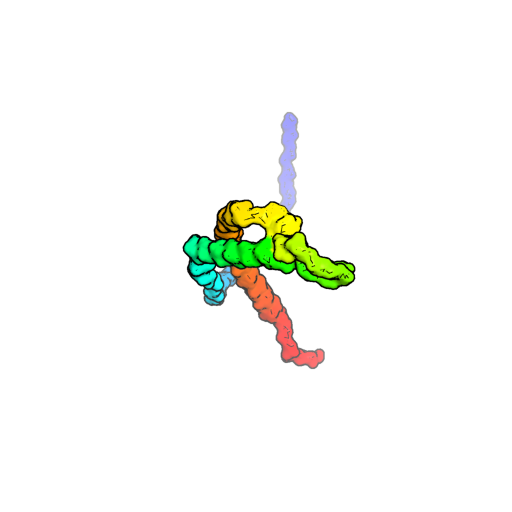 101 GLU A N 1
ATOM 731 C CA . GLU A 1 101 ? -7.127 5.967 -0.664 1.00 83.81 101 GLU A CA 1
ATOM 732 C C . GLU A 1 101 ? -6.632 4.893 -1.638 1.00 83.81 101 GLU A C 1
ATOM 734 O O . GLU A 1 101 ? -5.655 5.110 -2.350 1.00 83.81 101 GLU A O 1
ATOM 739 N N . VAL A 1 102 ? -7.359 3.777 -1.746 1.00 83.19 102 VAL A N 1
ATOM 740 C CA . VAL A 1 102 ? -7.097 2.717 -2.727 1.00 83.19 102 VAL A CA 1
ATOM 741 C C . VAL A 1 102 ? -7.240 3.258 -4.149 1.00 83.19 102 VAL A C 1
ATOM 743 O O . VAL A 1 102 ? -6.337 3.064 -4.961 1.00 83.19 102 VAL A O 1
ATOM 746 N N . GLU A 1 103 ? -8.312 4.000 -4.449 1.00 83.00 103 GLU A N 1
ATOM 747 C CA . GLU A 1 103 ? -8.500 4.614 -5.771 1.00 83.00 103 GLU A CA 1
ATOM 748 C C . GLU A 1 103 ? -7.404 5.637 -6.111 1.00 83.00 103 GLU A C 1
ATOM 750 O O . GLU A 1 103 ? -6.884 5.645 -7.228 1.00 83.00 103 GLU A O 1
ATOM 755 N N . ARG A 1 104 ? -6.973 6.464 -5.147 1.00 83.44 104 ARG A N 1
ATOM 756 C CA . ARG A 1 104 ? -5.815 7.358 -5.341 1.00 83.44 104 ARG A CA 1
ATOM 757 C C . ARG A 1 104 ? -4.520 6.572 -5.551 1.00 83.44 104 ARG A C 1
ATOM 759 O O . ARG A 1 104 ? -3.705 6.940 -6.400 1.00 83.44 104 ARG A O 1
ATOM 766 N N . GLY A 1 105 ? -4.343 5.482 -4.809 1.00 78.38 105 GLY A N 1
ATOM 767 C CA . GLY A 1 105 ? -3.186 4.599 -4.893 1.00 78.38 105 GLY A CA 1
ATOM 768 C C . GLY A 1 105 ? -3.044 3.935 -6.261 1.00 78.38 105 GLY A C 1
ATOM 769 O O . GLY A 1 105 ? -1.926 3.837 -6.763 1.00 78.38 105 GLY A O 1
ATOM 770 N N . LYS A 1 106 ? -4.151 3.559 -6.917 1.00 75.56 106 LYS A N 1
ATOM 771 C CA . LYS A 1 106 ? -4.135 2.941 -8.259 1.00 75.56 106 LYS A CA 1
ATOM 772 C C . LYS A 1 106 ? -3.377 3.785 -9.283 1.00 75.56 106 LYS A C 1
ATOM 774 O O . LYS A 1 106 ? -2.546 3.260 -10.023 1.00 75.56 106 LYS A O 1
ATOM 779 N N . VAL A 1 107 ? -3.597 5.101 -9.284 1.00 77.62 107 VAL A N 1
ATOM 780 C CA . VAL A 1 107 ? -2.902 6.024 -10.194 1.00 77.62 107 VAL A CA 1
ATOM 781 C C . VAL A 1 107 ? -1.402 6.062 -9.898 1.00 77.62 107 VAL A C 1
ATOM 783 O O . VAL A 1 107 ? -0.591 5.977 -10.820 1.00 77.62 107 VAL A O 1
ATOM 786 N N . ALA A 1 108 ? -1.023 6.140 -8.621 1.00 78.06 108 ALA A N 1
ATOM 787 C CA . ALA A 1 108 ? 0.379 6.149 -8.211 1.00 78.06 108 ALA A CA 1
ATOM 788 C C . ALA A 1 108 ? 1.092 4.831 -8.565 1.00 78.06 108 ALA A C 1
ATOM 790 O O . ALA A 1 108 ? 2.215 4.851 -9.069 1.00 78.06 108 ALA A O 1
ATOM 79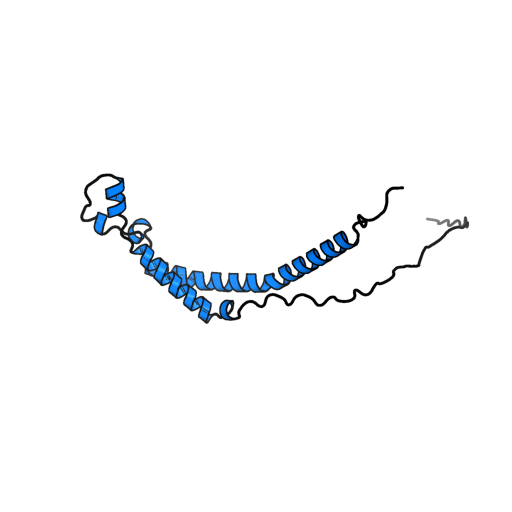1 N N . VAL A 1 109 ? 0.424 3.691 -8.374 1.00 76.50 109 VAL A N 1
ATOM 792 C CA . VAL A 1 109 ? 0.937 2.364 -8.742 1.00 76.50 109 VAL A CA 1
ATOM 793 C C . VAL A 1 109 ? 1.118 2.251 -10.255 1.00 76.50 109 VAL A C 1
ATOM 795 O O . VAL A 1 109 ? 2.175 1.814 -10.706 1.00 76.50 109 VAL A O 1
ATOM 798 N N . ALA A 1 110 ? 0.144 2.703 -11.050 1.00 74.19 110 ALA A N 1
ATOM 799 C CA . ALA A 1 110 ? 0.251 2.696 -12.507 1.00 74.19 110 ALA A CA 1
ATOM 800 C C . ALA A 1 110 ? 1.416 3.568 -13.005 1.00 74.19 110 ALA A C 1
ATOM 802 O O . ALA A 1 110 ? 2.198 3.146 -13.858 1.00 74.19 110 ALA A O 1
ATOM 803 N N . GLN A 1 111 ? 1.579 4.766 -12.439 1.00 77.31 111 GLN A N 1
ATOM 804 C CA . GLN A 1 111 ? 2.688 5.661 -12.775 1.00 77.31 111 GLN A CA 1
ATOM 805 C C . GLN A 1 111 ? 4.045 5.077 -12.360 1.00 77.31 111 GLN A C 1
ATOM 807 O O . GLN A 1 111 ? 4.997 5.121 -13.142 1.00 77.31 111 GLN A O 1
ATOM 812 N N . GLY A 1 112 ? 4.131 4.485 -11.166 1.00 73.69 112 GLY A N 1
ATOM 813 C CA . GLY A 1 112 ? 5.332 3.809 -10.677 1.00 73.69 112 GLY A CA 1
ATOM 814 C C . GLY A 1 112 ? 5.717 2.606 -11.541 1.00 73.69 112 GLY A C 1
ATOM 815 O O . GLY A 1 112 ? 6.878 2.472 -11.929 1.00 73.69 112 GLY A O 1
ATOM 816 N N . GLY A 1 113 ? 4.736 1.786 -11.925 1.00 74.50 113 GLY A N 1
ATOM 817 C CA . GLY A 1 113 ? 4.926 0.658 -12.837 1.00 74.50 113 GLY A CA 1
ATOM 818 C C . GLY A 1 113 ? 5.457 1.107 -14.199 1.00 74.50 113 GLY A C 1
ATOM 819 O O . GLY A 1 113 ? 6.465 0.588 -14.675 1.00 74.50 113 GLY A O 1
ATOM 820 N N . GLN A 1 114 ? 4.863 2.146 -14.795 1.00 73.81 114 GLN A N 1
ATOM 821 C CA . GLN A 1 114 ? 5.359 2.717 -16.052 1.00 73.81 114 GLN A CA 1
ATOM 822 C C . GLN A 1 114 ? 6.778 3.287 -15.926 1.00 73.81 114 GLN A C 1
ATOM 824 O O . GLN A 1 114 ? 7.583 3.143 -16.848 1.00 73.81 114 GLN A O 1
ATOM 829 N N . ALA A 1 115 ? 7.107 3.924 -14.801 1.00 77.81 115 ALA A N 1
ATOM 830 C CA . ALA A 1 115 ? 8.452 4.428 -14.548 1.00 77.81 115 ALA A CA 1
ATOM 831 C C . ALA A 1 115 ? 9.479 3.287 -14.469 1.00 77.81 115 ALA A C 1
ATOM 833 O O . ALA A 1 115 ? 10.525 3.376 -15.111 1.00 77.81 115 ALA A O 1
ATOM 834 N N . MET A 1 116 ? 9.163 2.192 -13.770 1.00 72.44 116 MET A N 1
ATOM 835 C CA . MET A 1 116 ? 10.009 0.992 -13.732 1.00 72.44 116 MET A CA 1
ATOM 836 C C . MET A 1 116 ? 10.194 0.369 -15.120 1.00 72.44 116 MET A C 1
ATOM 838 O O . MET A 1 116 ? 11.312 0.043 -15.514 1.00 72.44 116 MET A O 1
ATOM 842 N N . VAL A 1 117 ? 9.125 0.263 -15.913 1.00 75.94 117 VAL A N 1
ATOM 843 C CA . VAL A 1 117 ? 9.205 -0.259 -17.289 1.00 75.94 117 VAL A CA 1
ATOM 844 C C . VAL A 1 117 ? 10.148 0.588 -18.148 1.00 75.94 117 VAL A C 1
ATOM 846 O O . VAL A 1 117 ? 10.950 0.049 -18.908 1.00 75.94 117 VAL A O 1
ATOM 849 N N . ARG A 1 118 ? 10.108 1.918 -18.004 1.00 78.25 118 ARG A N 1
ATOM 850 C CA . ARG A 1 118 ? 10.997 2.834 -18.738 1.00 78.25 118 ARG A CA 1
ATOM 851 C C . ARG A 1 118 ? 12.460 2.728 -18.309 1.00 78.25 118 ARG A C 1
ATOM 853 O O . ARG A 1 118 ? 13.341 2.995 -19.126 1.00 78.25 118 ARG A O 1
ATOM 860 N N . THR A 1 119 ? 12.741 2.360 -17.060 1.00 80.62 119 THR A N 1
ATOM 861 C CA . THR A 1 119 ? 14.117 2.248 -16.549 1.00 80.62 119 THR A CA 1
ATOM 862 C C . THR A 1 119 ? 14.752 0.888 -16.826 1.00 80.62 119 THR A C 1
ATOM 864 O O . THR A 1 119 ? 15.978 0.812 -16.934 1.00 80.62 119 THR A O 1
ATOM 867 N N . LEU A 1 120 ? 13.966 -0.172 -17.042 1.00 79.56 120 LEU A N 1
ATOM 868 C CA . LEU A 1 120 ? 14.490 -1.510 -17.352 1.00 79.56 120 LEU A CA 1
ATOM 869 C C . LEU A 1 120 ? 15.470 -1.555 -18.546 1.00 79.56 120 LEU A C 1
ATOM 871 O O . LEU A 1 120 ? 16.537 -2.162 -18.408 1.00 79.56 120 LEU A O 1
ATOM 875 N N . PRO A 1 121 ? 15.222 -0.882 -19.688 1.00 78.62 121 PRO A N 1
ATOM 876 C CA . PRO A 1 121 ? 16.187 -0.807 -20.790 1.00 78.62 121 PRO A CA 1
ATOM 877 C C . PRO A 1 121 ? 17.508 -0.112 -20.430 1.00 78.62 121 PRO A C 1
ATOM 879 O O . PRO A 1 121 ? 18.529 -0.315 -21.085 1.00 78.62 121 PRO A O 1
ATOM 882 N N . VAL A 1 122 ? 17.506 0.772 -19.432 1.00 82.62 122 VAL A N 1
ATOM 883 C CA . VAL A 1 122 ? 18.725 1.442 -18.952 1.00 82.62 122 VAL A CA 1
ATOM 884 C C . VAL A 1 122 ? 19.527 0.482 -18.079 1.00 82.62 122 VAL A C 1
ATOM 886 O O . VAL A 1 122 ? 20.725 0.319 -18.296 1.00 82.62 122 VAL A O 1
ATOM 889 N N . ILE A 1 123 ? 18.854 -0.203 -17.151 1.00 77.81 123 ILE A N 1
ATOM 890 C CA . ILE A 1 123 ? 19.468 -1.188 -16.252 1.00 77.81 123 ILE A CA 1
ATOM 891 C C . ILE A 1 123 ? 20.094 -2.329 -17.060 1.00 77.81 123 ILE A C 1
ATOM 893 O O . ILE A 1 123 ? 21.258 -2.659 -16.865 1.00 77.81 123 ILE A O 1
ATOM 897 N N . THR A 1 124 ? 19.361 -2.888 -18.022 1.00 79.31 124 THR A N 1
ATOM 898 C CA . THR A 1 124 ? 19.857 -3.972 -18.890 1.00 79.31 124 THR A CA 1
ATOM 899 C C . THR A 1 124 ? 21.087 -3.562 -19.697 1.00 79.31 124 THR A C 1
ATOM 901 O O . THR A 1 124 ? 22.057 -4.314 -19.755 1.00 79.31 124 THR A O 1
ATOM 904 N N . ARG A 1 125 ? 21.108 -2.348 -20.265 1.00 79.25 125 ARG A N 1
ATOM 905 C CA . ARG A 1 125 ? 22.298 -1.822 -20.954 1.00 79.25 125 ARG A CA 1
ATOM 906 C C . ARG A 1 125 ? 23.492 -1.677 -20.016 1.00 79.25 125 ARG A C 1
ATOM 908 O O . ARG A 1 125 ? 24.589 -2.079 -20.391 1.00 79.25 125 ARG A O 1
ATOM 915 N N . ALA A 1 126 ? 23.282 -1.148 -18.813 1.00 80.38 126 ALA A N 1
ATOM 916 C CA . ALA A 1 126 ? 24.346 -1.008 -17.822 1.00 80.38 126 ALA A CA 1
ATOM 917 C C . ALA A 1 126 ? 24.909 -2.374 -17.389 1.00 80.38 126 ALA A C 1
ATOM 919 O O . ALA A 1 126 ? 26.125 -2.544 -17.324 1.00 80.38 126 ALA A O 1
ATOM 920 N N . LEU A 1 127 ? 24.040 -3.367 -17.166 1.00 81.19 127 LEU A N 1
ATOM 921 C CA . LEU A 1 127 ? 24.444 -4.735 -16.826 1.00 81.19 127 LEU A CA 1
ATOM 922 C C . LEU A 1 127 ? 25.235 -5.401 -17.960 1.00 81.19 127 LEU A C 1
ATOM 924 O O . LEU A 1 127 ? 26.273 -6.006 -17.700 1.00 81.19 127 LEU A O 1
ATOM 928 N N . ASN A 1 128 ? 24.800 -5.239 -19.212 1.00 78.88 128 ASN A N 1
ATOM 929 C CA . ASN A 1 128 ? 25.523 -5.764 -20.373 1.00 78.88 128 ASN A CA 1
ATOM 930 C C . ASN A 1 128 ? 26.915 -5.125 -20.509 1.00 78.88 128 ASN A C 1
ATOM 932 O O . ASN A 1 128 ? 27.908 -5.832 -20.664 1.00 78.88 128 ASN A O 1
ATOM 936 N N . GLN A 1 129 ? 27.013 -3.800 -20.367 1.00 78.31 129 GLN A N 1
ATOM 937 C CA . GLN A 1 129 ? 28.295 -3.086 -20.404 1.00 78.31 129 GLN A CA 1
ATOM 938 C C . GLN A 1 129 ? 29.241 -3.519 -19.278 1.00 78.31 129 GLN A C 1
ATOM 940 O O . GLN A 1 129 ? 30.444 -3.667 -19.504 1.00 78.31 129 GLN A O 1
ATOM 945 N N . ALA A 1 130 ? 28.713 -3.735 -18.071 1.00 79.25 130 ALA A N 1
ATOM 946 C CA . ALA A 1 130 ? 29.491 -4.247 -16.949 1.00 79.25 130 ALA A CA 1
ATOM 947 C C . ALA A 1 130 ? 30.005 -5.668 -17.229 1.00 79.25 130 ALA A C 1
ATOM 949 O O . ALA A 1 130 ? 31.188 -5.940 -17.030 1.00 79.25 130 ALA A O 1
ATOM 950 N N . GLY A 1 131 ? 29.153 -6.548 -17.766 1.00 76.25 131 GLY A N 1
ATOM 951 C CA . GLY A 1 131 ? 29.542 -7.897 -18.182 1.00 76.25 131 GLY A CA 1
ATOM 952 C C . GLY A 1 131 ? 30.677 -7.897 -19.210 1.00 76.25 131 GLY A C 1
ATOM 953 O O . GLY A 1 131 ? 31.645 -8.638 -19.060 1.00 76.25 131 GLY A O 1
ATOM 954 N N . GLU A 1 132 ? 30.624 -7.010 -20.205 1.00 80.44 132 GLU A N 1
ATOM 955 C CA . GLU A 1 132 ? 31.699 -6.858 -21.193 1.00 80.44 132 GLU A CA 1
ATOM 956 C C . GLU A 1 132 ? 33.014 -6.371 -20.578 1.00 80.44 132 GLU A C 1
ATOM 958 O O . GLU A 1 132 ? 34.089 -6.856 -20.934 1.00 80.44 132 GLU A O 1
ATOM 963 N N . GLN A 1 133 ? 32.958 -5.404 -19.657 1.00 76.25 133 GLN A N 1
ATOM 964 C CA . GLN A 1 133 ? 34.153 -4.908 -18.970 1.00 76.25 133 GLN A CA 1
ATOM 965 C C . GLN A 1 133 ? 34.802 -5.998 -18.117 1.00 76.25 133 GLN A C 1
ATOM 967 O O . GLN A 1 133 ? 36.021 -6.161 -18.168 1.00 76.25 133 GLN A O 1
ATOM 972 N N . ILE A 1 134 ? 33.991 -6.774 -17.395 1.00 79.50 134 ILE A N 1
ATOM 973 C CA . ILE A 1 134 ? 34.452 -7.924 -16.615 1.00 79.50 134 ILE A CA 1
ATOM 974 C C . ILE A 1 134 ? 35.060 -8.980 -17.544 1.00 79.50 134 ILE A C 1
ATOM 976 O O . ILE A 1 134 ? 36.162 -9.454 -17.285 1.00 79.50 134 ILE A O 1
ATOM 980 N N . GLY A 1 135 ? 34.400 -9.296 -18.662 1.00 75.31 135 GLY A N 1
ATOM 981 C CA . GLY A 1 135 ? 34.918 -10.231 -19.663 1.00 75.31 135 GLY A CA 1
ATOM 982 C C . GLY A 1 135 ? 36.281 -9.808 -20.215 1.00 75.31 135 GLY A C 1
ATOM 983 O O . GLY A 1 135 ? 37.197 -10.624 -20.279 1.00 75.31 135 GLY A O 1
ATOM 984 N N . ARG A 1 136 ? 36.461 -8.518 -20.530 1.00 75.25 136 ARG A N 1
ATOM 985 C CA . ARG A 1 136 ? 37.760 -7.962 -20.951 1.00 75.25 136 ARG A CA 1
ATOM 986 C C . ARG A 1 136 ? 38.816 -8.043 -19.851 1.00 75.25 136 ARG A C 1
ATOM 988 O O . ARG A 1 136 ? 39.963 -8.367 -20.139 1.00 75.25 136 ARG A O 1
ATOM 995 N N . ALA A 1 137 ? 38.445 -7.757 -18.605 1.00 75.31 137 ALA A N 1
ATOM 996 C CA . ALA A 1 137 ? 39.363 -7.835 -17.474 1.00 75.31 137 ALA A CA 1
ATOM 997 C C . ALA A 1 137 ? 39.849 -9.272 -17.244 1.00 75.31 137 ALA A C 1
ATOM 999 O O . ALA A 1 137 ? 41.041 -9.481 -17.052 1.00 75.31 137 ALA A O 1
ATOM 1000 N N . ILE A 1 138 ? 38.949 -10.256 -17.338 1.00 79.06 138 ILE A N 1
ATOM 1001 C CA . ILE A 1 138 ? 39.285 -11.678 -17.206 1.00 79.06 138 ILE A CA 1
ATOM 1002 C C . ILE A 1 138 ? 40.138 -12.153 -18.387 1.00 79.06 138 ILE A C 1
ATOM 1004 O O . ILE A 1 138 ? 41.133 -12.840 -18.179 1.00 79.06 138 ILE A O 1
ATOM 1008 N N . ALA A 1 139 ? 39.790 -11.767 -19.617 1.00 75.06 139 ALA A N 1
ATOM 1009 C CA . ALA A 1 139 ? 40.546 -12.143 -20.814 1.00 75.06 139 ALA A CA 1
ATOM 1010 C C . ALA A 1 139 ? 41.978 -11.576 -20.829 1.00 75.06 139 ALA A C 1
ATOM 1012 O O . ALA A 1 139 ? 42.861 -12.163 -21.448 1.00 75.06 139 ALA A O 1
ATOM 1013 N N . ASN A 1 140 ? 42.211 -10.463 -20.128 1.00 70.50 140 ASN A N 1
ATOM 1014 C CA . ASN A 1 140 ? 43.526 -9.841 -19.973 1.00 70.50 140 ASN A CA 1
ATOM 1015 C C . ASN A 1 140 ? 44.290 -10.315 -18.724 1.00 70.50 140 ASN A C 1
ATOM 1017 O O . ASN A 1 140 ? 45.366 -9.785 -18.438 1.00 70.50 140 ASN A O 1
ATOM 1021 N N . LEU A 1 141 ? 43.771 -11.287 -17.962 1.00 73.31 141 LEU A N 1
ATOM 1022 C CA . LEU A 1 141 ? 44.537 -11.891 -16.874 1.00 73.31 141 LEU A CA 1
ATOM 1023 C C . LEU A 1 141 ? 45.670 -12.753 -17.457 1.00 73.31 141 LEU A C 1
ATOM 1025 O O . LEU A 1 141 ? 45.428 -13.550 -18.367 1.00 73.31 141 LEU A O 1
ATOM 1029 N N . PRO A 1 142 ? 46.908 -12.639 -16.940 1.00 64.88 142 PRO A N 1
ATOM 1030 C CA . PRO A 1 142 ? 47.994 -13.511 -17.360 1.00 64.88 142 PRO A CA 1
ATOM 1031 C C . PRO A 1 142 ? 47.644 -14.969 -17.044 1.00 64.88 142 PRO A C 1
ATOM 1033 O O . PRO A 1 142 ? 47.199 -15.298 -15.943 1.00 64.88 142 PRO A O 1
ATOM 1036 N N . SER A 1 143 ? 47.842 -15.846 -18.030 1.00 57.84 143 SER A N 1
ATOM 1037 C CA . SER A 1 143 ? 47.589 -17.279 -17.891 1.00 57.84 143 SER A CA 1
ATOM 1038 C C . SER A 1 143 ? 48.443 -17.865 -16.751 1.00 57.84 143 SER A C 1
ATOM 1040 O O . SER A 1 143 ? 49.662 -17.670 -16.754 1.00 57.84 143 SER A O 1
ATOM 1042 N N . PRO A 1 144 ? 47.858 -18.611 -15.792 1.00 61.81 144 PRO A N 1
ATOM 1043 C CA . PRO A 1 144 ? 48.592 -19.180 -14.658 1.00 61.81 144 PRO A CA 1
ATOM 1044 C C . PRO A 1 144 ? 49.571 -20.303 -15.049 1.00 61.81 144 PRO A C 1
ATOM 1046 O O . PRO A 1 144 ? 50.291 -20.809 -14.195 1.00 61.81 144 PRO A O 1
ATOM 1049 N N . THR A 1 145 ? 49.616 -20.702 -16.324 1.00 57.69 145 THR A N 1
ATOM 1050 C CA . THR A 1 145 ? 50.431 -21.819 -16.829 1.00 57.69 145 THR A CA 1
ATOM 1051 C C . THR A 1 145 ? 51.820 -21.440 -17.359 1.00 57.69 145 THR A C 1
ATOM 1053 O O . THR A 1 145 ? 52.458 -22.268 -18.004 1.00 57.69 145 THR A O 1
ATOM 1056 N N . TYR A 1 146 ? 52.349 -20.241 -17.082 1.00 47.53 146 TYR A N 1
ATOM 1057 C CA . TYR A 1 146 ? 53.755 -19.953 -17.410 1.00 47.53 146 TYR A CA 1
ATOM 1058 C C . TYR A 1 146 ? 54.718 -20.657 -16.429 1.00 47.53 146 TYR A C 1
ATOM 1060 O O . TYR A 1 146 ? 54.612 -20.431 -15.219 1.00 47.53 146 TYR A O 1
ATOM 1068 N N . PRO A 1 147 ? 55.671 -21.489 -16.902 1.00 51.91 147 PRO A N 1
ATOM 1069 C CA . PRO A 1 147 ? 56.670 -22.097 -16.030 1.00 51.91 147 PRO A CA 1
ATOM 1070 C C . PRO A 1 147 ? 57.611 -21.013 -15.492 1.00 51.91 147 PRO A C 1
ATOM 1072 O O . PRO A 1 147 ? 58.147 -20.210 -16.256 1.00 51.91 147 PRO A O 1
ATOM 1075 N N . ARG A 1 148 ? 57.812 -20.998 -14.168 1.00 56.69 148 ARG A N 1
ATOM 1076 C CA . ARG A 1 148 ? 58.908 -20.247 -13.542 1.00 56.69 148 ARG A CA 1
ATOM 1077 C C . ARG A 1 148 ? 60.212 -20.906 -13.985 1.00 56.69 148 ARG A C 1
ATOM 1079 O O . ARG A 1 148 ? 60.438 -22.062 -13.634 1.00 56.69 148 ARG A O 1
ATOM 1086 N N . GLN A 1 149 ? 61.001 -20.196 -14.782 1.00 52.91 149 GLN A N 1
ATOM 1087 C CA . GLN A 1 149 ? 62.425 -20.492 -14.930 1.00 52.91 149 GLN A CA 1
ATOM 1088 C C . GLN A 1 149 ? 63.183 -19.794 -13.807 1.00 52.91 149 GLN A C 1
ATOM 1090 O O . GLN A 1 149 ? 62.792 -18.647 -13.483 1.00 52.91 149 GLN A O 1
#

Sequence (149 aa):
MRLPLVIAALAATAASPALAQQQQQPVASPAPAAPQLPPELTDPRTLDALGNVAGVLARALLTLPVGEVEAALENRPVTAEDRRKTVASETGMNPRELDREVERGKVAVAQGGQAMVRTLPVITRALNQAGEQIGRAIANLPSPTYPRQ